Protein AF-A0A3S0TUS1-F1 (afdb_monomer_lite)

Sequence (47 aa):
MQNQAPPIPDDYDEDIDPRRTRSRNRLLDAAANLLKTGGVEAVTIDA

Foldseek 3Di:
DDPDDPPDPPPPDVPCPPVNVVVVVVLV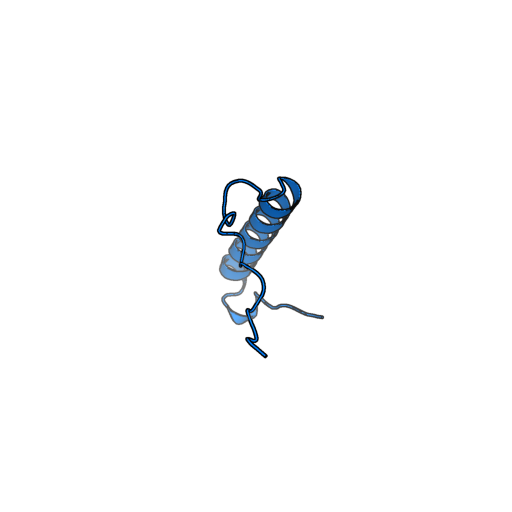VVQVVQCVPPNPVSRDDDD

Radius of gyration: 17.6 Å; chains: 1; bounding box: 28×41×39 Å

Secondary structure (DSSP, 8-state):
----PPP----TTTT--HHHHHHHHHHHHHHHHHHHHH-GGG-----

pLDDT: mean 81.6, std 16.6, range [49.25, 97.88]

Structure (mmCIF, N/CA/C/O backbone):
data_AF-A0A3S0TUS1-F1
#
_entry.id   AF-A0A3S0TUS1-F1
#
loop_
_atom_site.group_PDB
_atom_site.id
_atom_site.type_symbol
_atom_site.label_atom_id
_atom_site.label_alt_id
_atom_site.label_comp_id
_atom_site.label_asym_id
_atom_site.label_entity_id
_atom_site.label_seq_id
_atom_site.pdbx_PDB_ins_code
_atom_site.Cartn_x
_atom_site.Cartn_y
_atom_site.Cartn_z
_atom_site.occupancy
_atom_site.B_iso_or_equiv
_atom_site.auth_seq_id
_atom_site.auth_comp_id
_atom_si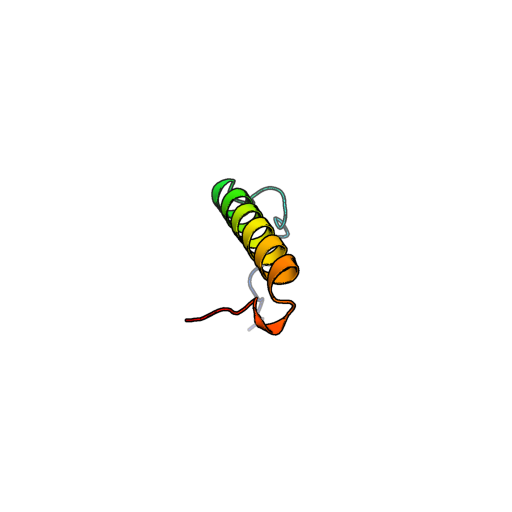te.auth_asym_id
_atom_site.auth_atom_id
_atom_site.pdbx_PDB_model_num
ATOM 1 N N . MET A 1 1 ? 12.794 -40.170 -25.414 1.00 49.44 1 MET A N 1
ATOM 2 C CA . MET A 1 1 ? 12.511 -38.731 -25.593 1.00 49.44 1 MET A CA 1
ATOM 3 C C . MET A 1 1 ? 12.974 -38.041 -24.320 1.00 49.44 1 MET A C 1
ATOM 5 O O . MET A 1 1 ? 12.404 -38.311 -23.273 1.00 49.44 1 MET A O 1
ATOM 9 N N . GLN A 1 2 ? 14.097 -37.320 -24.362 1.00 56.53 2 GLN A N 1
ATOM 10 C CA . GLN A 1 2 ? 14.659 -36.653 -23.183 1.00 56.53 2 GLN A CA 1
ATOM 11 C C . GLN A 1 2 ? 13.863 -35.363 -22.932 1.00 56.53 2 GLN A C 1
ATOM 13 O O . GLN A 1 2 ? 13.951 -34.429 -23.723 1.00 56.53 2 GLN A O 1
ATOM 18 N N . ASN A 1 3 ? 13.058 -35.336 -21.866 1.00 60.38 3 ASN A N 1
ATOM 19 C CA . ASN A 1 3 ? 12.417 -34.119 -21.363 1.00 60.38 3 ASN A CA 1
ATOM 20 C C . ASN A 1 3 ? 13.487 -33.243 -20.703 1.00 60.38 3 ASN A C 1
ATOM 22 O O . ASN A 1 3 ? 13.761 -33.389 -19.513 1.00 60.38 3 ASN A O 1
ATOM 26 N N . GLN A 1 4 ? 14.109 -32.357 -21.474 1.00 65.31 4 GLN A N 1
ATOM 27 C CA . GLN A 1 4 ? 14.932 -31.292 -20.914 1.00 65.31 4 GLN A CA 1
ATOM 28 C C . GLN A 1 4 ? 14.009 -30.103 -20.623 1.00 65.31 4 GLN A C 1
ATOM 30 O O . GLN A 1 4 ? 13.415 -29.533 -21.538 1.00 65.31 4 GLN A O 1
ATOM 35 N N . ALA A 1 5 ? 13.827 -29.784 -19.339 1.00 65.94 5 ALA A N 1
ATOM 36 C CA . ALA A 1 5 ? 13.206 -28.528 -18.928 1.00 65.94 5 ALA A CA 1
ATOM 37 C C . ALA A 1 5 ? 14.031 -27.356 -19.499 1.00 65.94 5 ALA A C 1
ATOM 39 O O . ALA A 1 5 ? 15.253 -27.500 -19.619 1.00 65.94 5 ALA A O 1
ATOM 40 N N . PRO A 1 6 ? 13.402 -26.230 -19.884 1.00 69.38 6 PRO A N 1
ATOM 41 C CA . PRO A 1 6 ? 14.142 -25.102 -20.434 1.00 69.38 6 PRO A CA 1
ATOM 42 C C . PRO A 1 6 ? 15.196 -24.627 -19.422 1.00 69.38 6 PRO A C 1
ATOM 44 O O . PRO A 1 6 ? 14.933 -24.682 -18.216 1.00 69.38 6 PRO A O 1
ATOM 47 N N . PRO A 1 7 ? 16.380 -24.185 -19.888 1.00 65.88 7 PRO A N 1
ATOM 48 C CA . PRO A 1 7 ?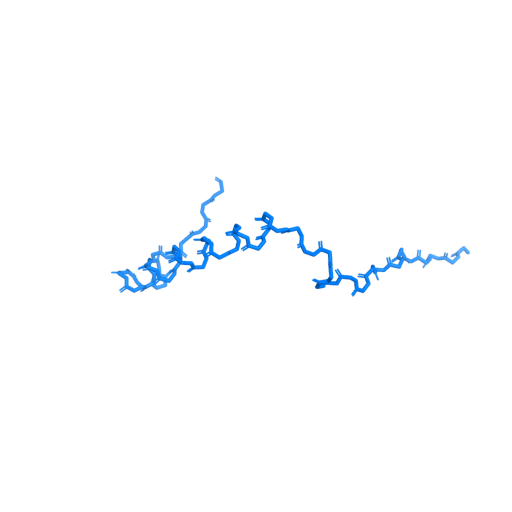 17.387 -23.610 -19.010 1.00 65.88 7 PRO A CA 1
ATOM 49 C C . PRO A 1 7 ? 16.748 -22.432 -18.279 1.00 65.88 7 PRO A C 1
ATOM 51 O O . PRO A 1 7 ? 16.216 -21.517 -18.906 1.00 65.88 7 PRO A O 1
ATOM 54 N N . ILE A 1 8 ? 16.732 -22.510 -16.952 1.00 63.53 8 ILE A N 1
ATOM 55 C CA . ILE A 1 8 ? 16.307 -21.408 -16.100 1.00 63.53 8 ILE A CA 1
ATOM 56 C C . ILE A 1 8 ? 17.431 -20.374 -16.224 1.00 63.53 8 ILE A C 1
ATOM 58 O O . ILE A 1 8 ? 18.559 -20.723 -15.882 1.00 63.53 8 ILE A O 1
ATOM 62 N N . PRO A 1 9 ? 17.194 -19.172 -16.775 1.00 62.00 9 PRO A N 1
ATOM 63 C CA . PRO A 1 9 ? 18.246 -18.170 -16.857 1.00 62.00 9 PRO A CA 1
ATOM 64 C C . PRO A 1 9 ? 18.688 -17.823 -15.434 1.00 62.00 9 PRO A C 1
ATOM 66 O O . PRO A 1 9 ? 17.846 -17.498 -14.595 1.00 62.00 9 PRO A O 1
ATOM 69 N N . ASP A 1 10 ? 19.991 -17.899 -15.169 1.00 59.38 10 ASP A N 1
ATOM 70 C CA . ASP A 1 10 ? 20.607 -17.506 -13.895 1.00 59.38 10 ASP A CA 1
ATOM 71 C C . ASP A 1 10 ? 20.680 -15.965 -13.732 1.00 59.38 10 ASP A C 1
ATOM 73 O O . ASP A 1 10 ? 21.343 -15.460 -12.829 1.00 59.38 10 ASP A O 1
ATOM 77 N N . ASP A 1 11 ? 19.956 -15.200 -14.560 1.00 56.38 11 ASP A N 1
ATOM 78 C CA . ASP A 1 11 ? 19.942 -13.729 -14.604 1.00 56.38 11 ASP A CA 1
ATOM 79 C C . ASP A 1 11 ? 19.020 -13.123 -13.529 1.00 56.38 11 ASP A C 1
ATOM 81 O O . ASP A 1 11 ? 18.164 -12.274 -13.792 1.00 56.38 11 ASP A O 1
ATOM 85 N N . TYR A 1 12 ? 19.141 -13.581 -12.283 1.00 56.91 12 TYR A N 1
ATOM 86 C CA . TYR A 1 12 ? 18.247 -13.130 -11.214 1.00 56.91 12 TYR A CA 1
ATOM 87 C C . TYR A 1 12 ? 18.481 -11.677 -10.781 1.00 56.91 12 TYR A C 1
ATOM 89 O O . TYR A 1 12 ? 17.564 -11.096 -10.199 1.00 56.91 12 TYR A O 1
ATOM 97 N N . ASP A 1 13 ? 19.636 -11.079 -11.099 1.00 60.25 13 ASP A N 1
ATOM 98 C CA . ASP A 1 13 ? 20.002 -9.733 -10.632 1.00 60.25 13 ASP A CA 1
ATOM 99 C C . ASP A 1 13 ? 20.432 -8.739 -11.731 1.00 60.25 13 ASP A C 1
ATOM 101 O O . ASP A 1 13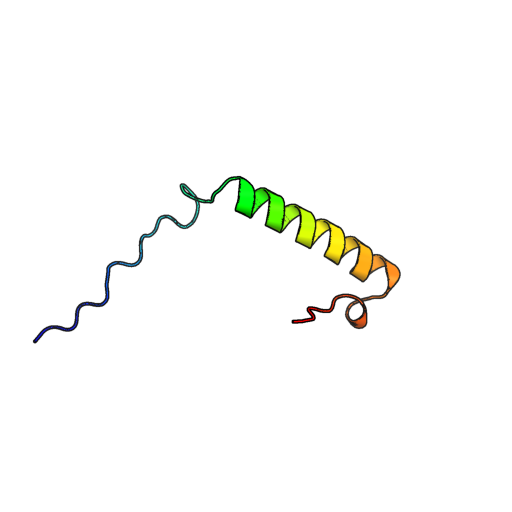 ? 20.215 -7.538 -11.557 1.00 60.25 13 ASP A O 1
ATOM 105 N N . GLU A 1 14 ? 20.977 -9.178 -12.873 1.00 57.03 14 GLU A N 1
ATOM 106 C CA . GLU A 1 14 ? 21.500 -8.261 -13.910 1.00 57.03 14 GLU A CA 1
ATOM 107 C C . GLU A 1 14 ? 20.399 -7.672 -14.820 1.00 57.03 14 GLU A C 1
ATOM 109 O O . GLU A 1 14 ? 20.535 -6.545 -15.299 1.00 57.03 14 GLU A O 1
ATOM 114 N N . ASP A 1 15 ? 19.249 -8.351 -14.930 1.00 63.38 15 ASP A N 1
ATOM 115 C CA . ASP A 1 15 ? 18.104 -7.962 -15.772 1.00 63.38 15 ASP A CA 1
ATOM 116 C C . ASP A 1 15 ? 16.852 -7.537 -14.973 1.00 63.38 15 ASP A C 1
ATOM 118 O O . ASP A 1 15 ? 15.721 -7.527 -15.481 1.00 63.38 15 ASP A O 1
ATOM 122 N N . ILE A 1 16 ? 17.000 -7.166 -13.693 1.00 71.69 16 ILE A N 1
ATOM 123 C CA . ILE A 1 16 ? 15.866 -6.639 -12.920 1.00 71.69 16 ILE A CA 1
ATOM 124 C C . ILE A 1 16 ? 15.447 -5.280 -13.501 1.00 71.69 16 ILE A C 1
ATOM 126 O O . ILE A 1 16 ? 16.082 -4.255 -13.254 1.00 71.69 16 ILE A O 1
ATOM 130 N N . ASP A 1 17 ? 14.310 -5.262 -14.208 1.00 82.12 17 ASP A N 1
ATOM 131 C CA . ASP A 1 17 ? 13.689 -4.038 -14.730 1.00 82.12 17 ASP A CA 1
ATOM 132 C C . ASP A 1 17 ? 13.659 -2.938 -13.640 1.00 82.12 17 ASP A C 1
ATOM 134 O O . ASP A 1 17 ? 13.065 -3.134 -12.569 1.00 82.12 17 ASP A O 1
ATOM 138 N N . PRO A 1 18 ? 14.228 -1.742 -13.892 1.00 88.94 18 PRO A N 1
ATOM 139 C CA . PRO A 1 18 ? 14.192 -0.619 -12.958 1.00 88.94 18 PRO A CA 1
ATOM 140 C C . PRO A 1 18 ? 12.784 -0.251 -12.460 1.00 88.94 18 PRO A C 1
ATOM 142 O O . PRO A 1 18 ? 12.637 0.349 -11.387 1.00 88.94 18 PRO A O 1
ATOM 145 N N . ARG A 1 19 ? 11.723 -0.557 -13.219 1.00 88.38 19 ARG A N 1
ATOM 146 C CA . ARG A 1 19 ? 10.328 -0.429 -12.766 1.00 88.38 19 ARG A CA 1
ATOM 147 C C . ARG A 1 19 ? 9.997 -1.417 -11.654 1.00 88.38 19 ARG A C 1
ATOM 149 O O . ARG A 1 19 ? 9.334 -1.021 -10.696 1.00 88.38 19 ARG A O 1
ATOM 156 N N . ARG A 1 20 ? 10.459 -2.666 -11.748 1.00 87.38 20 ARG A N 1
ATOM 157 C CA . ARG A 1 20 ? 10.237 -3.706 -10.734 1.00 87.38 20 ARG A CA 1
ATOM 158 C C . ARG A 1 20 ? 10.896 -3.322 -9.415 1.00 87.38 20 ARG A C 1
ATOM 160 O O . ARG A 1 20 ? 10.232 -3.371 -8.382 1.00 87.38 20 ARG A O 1
ATOM 167 N N . THR A 1 21 ? 12.135 -2.831 -9.455 1.00 89.88 21 THR A N 1
ATOM 168 C CA . THR A 1 21 ? 12.835 -2.319 -8.263 1.00 89.88 21 THR A CA 1
ATOM 169 C C . THR A 1 21 ? 12.086 -1.150 -7.627 1.00 89.88 21 THR A C 1
ATOM 171 O O . THR A 1 21 ? 11.834 -1.159 -6.422 1.00 89.88 21 THR A O 1
ATOM 174 N N . ARG A 1 22 ? 11.641 -0.173 -8.430 1.00 93.50 22 ARG A N 1
ATOM 175 C CA . ARG A 1 22 ? 10.827 0.950 -7.934 1.00 93.50 22 ARG A CA 1
ATOM 176 C C . ARG A 1 22 ? 9.502 0.488 -7.325 1.00 93.50 22 ARG A C 1
ATOM 178 O O . ARG A 1 22 ? 9.110 0.997 -6.279 1.00 93.50 22 ARG A O 1
ATOM 185 N N . SER A 1 23 ? 8.825 -0.473 -7.949 1.00 95.44 23 SER A N 1
ATOM 186 C CA . SER A 1 23 ? 7.582 -1.048 -7.426 1.00 95.44 23 SER A CA 1
ATOM 187 C C . SER A 1 23 ? 7.808 -1.753 -6.090 1.00 95.44 23 SER A C 1
ATOM 189 O O . SER A 1 23 ? 7.063 -1.513 -5.144 1.00 95.44 23 SER A O 1
ATOM 191 N N . ARG A 1 24 ? 8.862 -2.574 -5.992 1.00 94.19 24 ARG A N 1
ATOM 192 C CA . ARG A 1 24 ? 9.232 -3.279 -4.760 1.00 94.19 24 ARG A CA 1
ATOM 193 C C . ARG A 1 24 ? 9.494 -2.301 -3.623 1.00 94.19 24 ARG A C 1
ATOM 195 O O . ARG A 1 24 ? 8.925 -2.469 -2.554 1.00 94.19 24 ARG A O 1
ATOM 202 N N . ASN A 1 25 ? 10.304 -1.273 -3.864 1.00 96.38 25 ASN A N 1
ATOM 203 C CA . ASN A 1 25 ? 10.636 -0.293 -2.830 1.00 96.38 25 ASN A CA 1
ATOM 204 C C . ASN A 1 25 ? 9.376 0.420 -2.324 1.00 96.38 25 ASN A C 1
ATOM 206 O O . ASN A 1 25 ? 9.156 0.483 -1.122 1.00 96.38 25 ASN A O 1
ATOM 210 N N . ARG A 1 26 ? 8.482 0.836 -3.233 1.00 96.19 26 ARG A N 1
ATOM 211 C CA . ARG A 1 26 ? 7.202 1.455 -2.851 1.00 96.19 26 ARG A CA 1
ATOM 212 C C . ARG A 1 26 ? 6.317 0.525 -2.015 1.00 96.19 26 ARG A C 1
ATOM 214 O O . ARG A 1 26 ? 5.677 0.996 -1.080 1.00 96.19 26 ARG A O 1
ATOM 221 N N . LEU A 1 27 ? 6.274 -0.768 -2.343 1.00 96.00 27 LEU A N 1
ATOM 222 C CA . LEU A 1 27 ? 5.529 -1.759 -1.559 1.00 96.00 27 LEU A CA 1
ATOM 223 C C . LEU A 1 27 ? 6.141 -1.956 -0.168 1.00 96.00 27 LEU A C 1
ATOM 225 O O . LEU A 1 27 ? 5.407 -1.994 0.813 1.00 96.00 27 LEU A O 1
ATOM 229 N N . LEU A 1 28 ? 7.471 -2.032 -0.074 1.00 97.12 28 LEU A N 1
ATOM 230 C CA . LEU A 1 28 ? 8.179 -2.171 1.201 1.00 97.12 28 LEU A CA 1
ATOM 231 C C . LEU A 1 28 ? 7.981 -0.949 2.100 1.00 97.12 28 LEU A C 1
ATOM 233 O O . LEU A 1 28 ? 7.691 -1.111 3.283 1.00 97.12 28 LEU A O 1
ATOM 237 N N . ASP A 1 29 ? 8.071 0.259 1.543 1.00 97.69 29 ASP A N 1
ATOM 238 C CA . ASP A 1 29 ? 7.852 1.501 2.288 1.00 97.69 29 ASP A CA 1
ATOM 239 C C . ASP A 1 29 ? 6.418 1.578 2.833 1.00 97.69 29 ASP A C 1
ATOM 241 O O . ASP A 1 29 ? 6.199 1.911 4.001 1.00 97.69 29 ASP A O 1
ATOM 245 N N . ALA A 1 30 ? 5.428 1.224 2.006 1.00 96.19 30 ALA A N 1
ATOM 246 C CA . ALA A 1 30 ? 4.030 1.178 2.420 1.00 96.19 30 ALA A CA 1
ATOM 247 C C . ALA A 1 30 ? 3.794 0.127 3.517 1.00 96.19 30 ALA A C 1
ATOM 249 O O . ALA A 1 30 ? 3.207 0.445 4.552 1.00 96.19 30 ALA A O 1
ATOM 250 N N . ALA A 1 31 ? 4.302 -1.094 3.329 1.00 96.69 31 ALA A N 1
ATOM 251 C CA . ALA A 1 31 ? 4.176 -2.174 4.302 1.00 96.6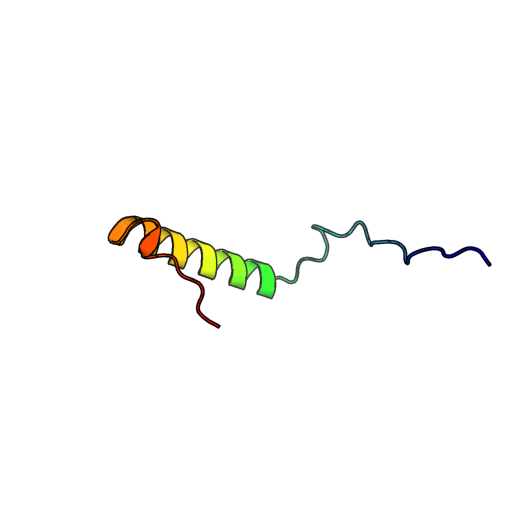9 31 ALA A CA 1
ATOM 252 C C . ALA A 1 31 ? 4.853 -1.825 5.635 1.00 96.69 31 ALA A C 1
ATOM 254 O O . ALA A 1 31 ? 4.282 -2.072 6.694 1.00 96.69 31 ALA A O 1
ATOM 255 N N . ALA A 1 32 ? 6.027 -1.188 5.605 1.00 97.88 32 ALA A N 1
ATOM 256 C CA . ALA A 1 32 ? 6.719 -0.741 6.810 1.00 97.88 32 ALA A CA 1
ATOM 257 C C . ALA A 1 32 ? 5.902 0.29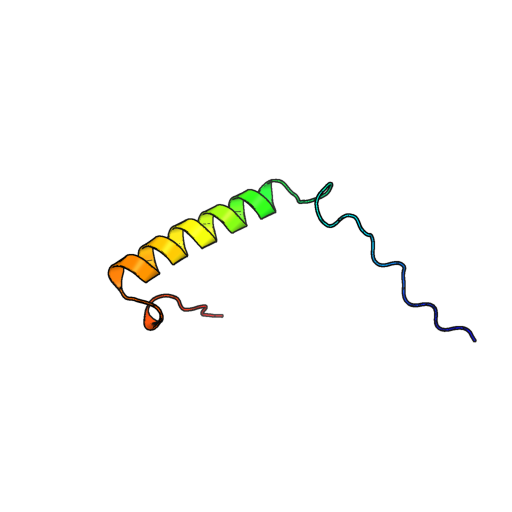9 7.589 1.00 97.88 32 ALA A C 1
ATOM 259 O O . ALA A 1 32 ? 5.879 0.268 8.819 1.00 97.88 32 ALA A O 1
ATOM 260 N N . ASN A 1 33 ? 5.223 1.214 6.893 1.00 97.81 33 ASN A N 1
ATOM 261 C CA . ASN A 1 33 ? 4.351 2.191 7.537 1.00 97.81 33 ASN A CA 1
ATOM 262 C C . ASN A 1 33 ? 3.113 1.532 8.153 1.00 97.81 33 ASN A C 1
ATOM 264 O O . ASN A 1 33 ? 2.814 1.806 9.312 1.00 97.81 33 ASN A O 1
ATOM 268 N N . LEU A 1 34 ? 2.443 0.634 7.424 1.00 96.88 34 LEU A N 1
ATOM 269 C CA . LEU A 1 34 ? 1.286 -0.113 7.933 1.00 96.88 34 LEU A CA 1
ATOM 270 C C . LEU A 1 34 ? 1.654 -0.974 9.149 1.00 96.88 34 LEU A C 1
ATOM 272 O O . LEU A 1 34 ? 0.960 -0.947 10.163 1.00 96.88 34 LEU A O 1
ATOM 276 N N . LEU A 1 35 ? 2.798 -1.658 9.092 1.00 96.94 35 LEU A N 1
ATOM 277 C CA . LEU A 1 35 ? 3.307 -2.461 10.200 1.00 96.94 35 LEU A CA 1
ATOM 278 C C . LEU A 1 35 ? 3.557 -1.610 11.452 1.00 96.94 35 LEU A C 1
ATOM 280 O O . LEU A 1 35 ? 3.232 -2.031 12.560 1.00 96.94 35 LEU A O 1
ATOM 284 N N . LYS A 1 36 ? 4.111 -0.402 11.289 1.00 97.69 36 LYS A N 1
ATOM 285 C CA . LYS A 1 36 ? 4.364 0.524 12.405 1.00 97.69 36 LYS A CA 1
ATOM 286 C C . LYS A 1 36 ? 3.080 1.036 13.052 1.00 97.69 36 LYS A C 1
ATOM 288 O O . LYS A 1 36 ? 3.069 1.241 14.261 1.00 97.69 36 LYS A O 1
ATOM 293 N N . THR A 1 37 ? 2.039 1.299 12.267 1.00 96.62 37 THR A N 1
ATOM 294 C CA . THR A 1 37 ? 0.813 1.936 12.768 1.00 96.62 37 THR A CA 1
ATOM 295 C C . THR A 1 37 ? -0.229 0.938 13.261 1.00 96.62 37 THR A C 1
ATOM 297 O O . THR A 1 37 ? -0.975 1.273 14.178 1.00 96.62 37 THR A O 1
ATOM 300 N N . GLY A 1 38 ? -0.284 -0.266 12.684 1.00 94.94 38 GLY A N 1
ATOM 301 C CA . GLY A 1 38 ? -1.335 -1.249 12.965 1.00 94.94 38 GLY A CA 1
ATOM 302 C C . GLY A 1 38 ? -0.856 -2.690 13.153 1.00 94.94 38 GLY A C 1
ATOM 303 O O . GLY A 1 38 ? -1.684 -3.582 13.322 1.00 94.94 38 GLY A O 1
ATOM 304 N N . GLY A 1 39 ? 0.456 -2.940 13.162 1.00 94.88 39 GLY A N 1
ATOM 305 C CA . GLY A 1 39 ? 1.003 -4.285 13.329 1.00 94.88 39 GLY A CA 1
ATOM 306 C C . GLY A 1 39 ? 0.802 -5.174 12.098 1.00 94.88 39 GLY A C 1
ATOM 307 O O . GLY A 1 39 ? 0.512 -4.700 11.003 1.00 94.88 39 GLY A O 1
ATOM 308 N N . VAL A 1 40 ? 1.011 -6.482 12.268 1.00 94.75 40 VAL A N 1
ATOM 309 C CA . VAL A 1 40 ? 0.996 -7.451 11.154 1.00 94.75 40 VAL A CA 1
ATOM 310 C C . VAL A 1 40 ? -0.385 -7.551 10.505 1.00 94.75 40 VAL A C 1
ATOM 312 O O . VAL A 1 40 ? -0.473 -7.603 9.284 1.00 94.75 40 VAL A O 1
ATOM 315 N N . GLU A 1 41 ? -1.455 -7.483 11.299 1.00 94.50 41 GLU A N 1
ATOM 316 C CA . GLU A 1 41 ? -2.842 -7.540 10.809 1.00 94.50 41 GLU A CA 1
ATOM 317 C C . GLU A 1 41 ? -3.205 -6.368 9.884 1.00 94.50 41 GLU A C 1
ATOM 319 O O . GLU A 1 41 ? -4.123 -6.471 9.076 1.00 94.50 41 GLU A O 1
ATOM 324 N N . ALA A 1 42 ? -2.483 -5.246 9.974 1.00 94.56 42 ALA A N 1
ATOM 325 C CA . ALA A 1 42 ? -2.684 -4.098 9.094 1.00 94.56 42 ALA A CA 1
ATOM 326 C C . ALA A 1 42 ? -1.996 -4.247 7.725 1.00 94.56 42 ALA A C 1
ATOM 328 O O . ALA A 1 42 ? -2.256 -3.449 6.824 1.00 94.56 42 ALA A O 1
ATOM 329 N N . VAL A 1 43 ? -1.110 -5.235 7.551 1.00 94.81 43 VAL A N 1
ATOM 330 C CA . VAL A 1 43 ? -0.405 -5.499 6.289 1.00 94.81 43 VAL A CA 1
ATOM 331 C C . VAL A 1 43 ? -1.117 -6.630 5.546 1.00 94.81 43 VAL A C 1
ATOM 333 O O . VAL A 1 43 ? -0.735 -7.794 5.643 1.00 94.81 43 VAL A O 1
ATOM 336 N N . THR A 1 44 ? -2.159 -6.288 4.790 1.00 91.81 44 THR A N 1
ATOM 337 C CA . THR A 1 44 ? -2.951 -7.246 4.003 1.00 91.81 44 THR A CA 1
ATOM 338 C C . THR A 1 44 ? -2.708 -7.089 2.500 1.00 91.81 44 THR A C 1
ATOM 340 O O . THR A 1 44 ? -2.295 -6.031 2.022 1.00 91.81 44 THR A O 1
ATOM 343 N N . ILE A 1 45 ? -2.938 -8.165 1.741 1.00 86.62 45 ILE A N 1
ATOM 344 C CA . ILE A 1 45 ? -2.922 -8.158 0.273 1.00 86.62 45 ILE A CA 1
ATOM 345 C C . ILE A 1 45 ? -4.315 -8.591 -0.184 1.00 86.62 45 ILE A C 1
ATOM 347 O O . ILE A 1 45 ? -4.611 -9.783 -0.180 1.00 86.62 45 ILE A O 1
ATOM 351 N N . ASP A 1 46 ? -5.165 -7.623 -0.528 1.00 75.88 46 ASP A N 1
ATOM 352 C CA . ASP A 1 46 ? -6.438 -7.895 -1.207 1.00 75.88 46 ASP A CA 1
ATOM 353 C C . ASP A 1 46 ? -6.214 -8.091 -2.716 1.00 75.88 46 ASP A C 1
ATOM 355 O O . ASP A 1 46 ? -5.254 -7.558 -3.285 1.00 75.88 46 ASP A O 1
ATOM 359 N N . ALA A 1 47 ? -7.090 -8.888 -3.338 1.00 49.25 47 ALA A N 1
ATOM 360 C CA . ALA A 1 47 ? -7.039 -9.295 -4.746 1.00 49.25 47 ALA A CA 1
ATOM 361 C C . ALA A 1 47 ? -8.024 -8.515 -5.626 1.00 49.25 47 ALA A C 1
ATOM 363 O O . ALA A 1 47 ? -9.181 -8.316 -5.191 1.00 49.25 47 ALA A O 1
#